Protein AF-A0A6A6N1P3-F1 (afdb_monomer_lite)

Foldseek 3Di:
DDDPPPPVPQAPEPADDPELAAAACSHQEYAADDPPPDFAAAHEYDQCRQVRNQNHAYYAHHQPRHHYDADPNRDHNQDNYAEDHHEQPRAQEDDQNRANQNYAYAHYAHCNHQEPDDDAAHANQNHAEDAHENNNNHPYYHDCVPRHVNHNYYHHYHDDDDDDDPDDDDDDDDDDDDDDD

InterPro domains:
  IPR032675 Leucine-rich repeat domain superfamily [G3DSA:3.80.10.10] (14-176)
  IPR044974 Disease resistance protein, plants [PTHR11017] (27-158)

Structure (mmCIF, N/CA/C/O backbone):
data_AF-A0A6A6N1P3-F1
#
_entry.id   AF-A0A6A6N1P3-F1
#
loop_
_atom_site.group_PDB
_atom_site.id
_atom_site.type_symbol
_atom_site.label_atom_id
_atom_site.label_alt_id
_atom_site.label_comp_id
_atom_site.label_asym_id
_atom_site.label_entity_id
_atom_site.label_seq_id
_atom_site.pdbx_PDB_ins_code
_atom_site.Cartn_x
_atom_site.Cartn_y
_atom_site.Cartn_z
_atom_site.occupancy
_atom_site.B_iso_or_equiv
_atom_site.auth_seq_id
_atom_site.auth_comp_id
_atom_site.auth_asym_id
_atom_site.auth_atom_id
_atom_site.pdbx_PDB_model_num
ATOM 1 N N . MET A 1 1 ? -22.542 -31.864 -9.473 1.00 33.41 1 MET A N 1
ATOM 2 C CA . MET A 1 1 ? -21.514 -30.951 -8.936 1.00 33.41 1 MET A CA 1
ATOM 3 C C . MET A 1 1 ? -21.744 -29.599 -9.586 1.00 33.41 1 MET A C 1
ATOM 5 O O . MET A 1 1 ? -21.746 -29.574 -10.812 1.00 33.41 1 MET A O 1
ATOM 9 N N . PRO A 1 2 ? -22.075 -28.533 -8.840 1.00 30.03 2 PRO A N 1
ATOM 10 C CA . PRO A 1 2 ? -22.282 -27.226 -9.448 1.00 30.03 2 PRO A CA 1
ATOM 11 C C . PRO A 1 2 ? -20.928 -26.693 -9.918 1.00 30.03 2 PRO A C 1
ATOM 13 O O . PRO A 1 2 ? -19.940 -26.774 -9.187 1.00 30.03 2 PRO A O 1
ATOM 16 N N . SER A 1 3 ? -20.887 -26.246 -11.172 1.00 29.56 3 SER A N 1
ATOM 17 C CA . SER A 1 3 ? -19.667 -25.780 -11.809 1.00 29.56 3 SER A CA 1
ATOM 18 C C . SER A 1 3 ? -19.215 -24.465 -11.179 1.00 29.56 3 SER A C 1
ATOM 20 O O . SER A 1 3 ? -20.012 -23.600 -10.810 1.00 29.56 3 SER A O 1
ATOM 22 N N . THR A 1 4 ? -17.904 -24.327 -11.043 1.00 36.81 4 THR A N 1
ATOM 23 C CA . THR A 1 4 ? -17.209 -23.130 -10.558 1.00 36.81 4 THR A CA 1
ATOM 24 C C . THR A 1 4 ? -17.356 -21.926 -11.499 1.00 36.81 4 THR A C 1
ATOM 26 O O . THR A 1 4 ? -16.814 -20.861 -11.220 1.00 36.81 4 THR A O 1
ATOM 29 N N . ASP A 1 5 ? -18.131 -22.060 -12.580 1.00 37.22 5 ASP A N 1
ATOM 30 C CA . ASP A 1 5 ? -18.332 -21.026 -13.599 1.00 37.22 5 ASP A CA 1
ATOM 31 C C . ASP A 1 5 ? -19.312 -19.923 -13.161 1.00 37.22 5 ASP A C 1
ATOM 33 O O . ASP A 1 5 ? -19.423 -18.899 -13.828 1.00 37.22 5 ASP A O 1
ATOM 37 N N . LEU A 1 6 ? -20.000 -20.082 -12.022 1.00 28.36 6 LEU A N 1
ATOM 38 C CA . LEU A 1 6 ? -21.025 -19.136 -11.552 1.00 28.36 6 LEU A CA 1
ATOM 39 C C . LEU A 1 6 ? -20.573 -18.146 -10.465 1.00 28.36 6 LEU A C 1
ATOM 41 O O . LEU A 1 6 ? -21.369 -17.303 -10.062 1.00 28.36 6 LEU A O 1
ATOM 45 N N . LEU A 1 7 ? -19.309 -18.174 -10.026 1.00 28.70 7 LEU A N 1
ATOM 46 C CA . LEU A 1 7 ? -18.758 -17.152 -9.111 1.00 28.70 7 LEU A CA 1
ATOM 47 C C . LEU A 1 7 ? -17.822 -16.141 -9.792 1.00 28.70 7 LEU A C 1
ATOM 49 O O . LEU A 1 7 ? -17.423 -15.161 -9.172 1.00 28.70 7 LEU A O 1
ATOM 53 N N . MET A 1 8 ? -17.524 -16.322 -11.080 1.00 33.97 8 MET A N 1
ATOM 54 C CA . MET A 1 8 ? -16.624 -15.439 -11.838 1.00 33.97 8 MET A CA 1
ATOM 55 C C . MET A 1 8 ? -17.352 -14.272 -12.532 1.00 33.97 8 MET A C 1
ATOM 57 O O . MET A 1 8 ? -16.731 -13.495 -13.250 1.00 33.97 8 MET A O 1
ATOM 61 N N . ALA A 1 9 ? -18.666 -14.128 -12.329 1.00 29.52 9 ALA A N 1
ATOM 62 C CA . ALA A 1 9 ? -19.508 -13.209 -13.098 1.00 29.52 9 ALA A CA 1
ATOM 63 C C . ALA A 1 9 ? -19.719 -11.809 -12.476 1.00 29.52 9 ALA A C 1
ATOM 65 O O . ALA A 1 9 ? -20.518 -11.042 -13.006 1.00 29.52 9 ALA A O 1
ATOM 66 N N . SER A 1 10 ? -19.024 -11.431 -11.395 1.00 32.72 10 SER A N 1
ATOM 67 C CA . SER A 1 10 ? -19.193 -10.093 -10.784 1.00 32.72 10 SER A CA 1
ATOM 68 C C . SER A 1 10 ? -17.907 -9.322 -10.480 1.00 32.72 10 SER A C 1
ATOM 70 O O . SER A 1 10 ? -17.980 -8.234 -9.924 1.00 32.72 10 SER A O 1
ATOM 72 N N . PHE A 1 11 ? -16.736 -9.824 -10.868 1.00 39.88 11 PHE A N 1
ATOM 73 C CA . PHE A 1 11 ? -15.479 -9.091 -10.722 1.00 39.88 11 PHE A CA 1
ATOM 74 C C . PHE A 1 11 ? -14.687 -9.249 -12.015 1.00 39.88 11 PHE A C 1
ATOM 76 O O . PHE A 1 11 ? -14.306 -10.362 -12.368 1.00 39.88 11 PHE A O 1
ATOM 83 N N . TYR A 1 12 ? -14.448 -8.157 -12.747 1.00 45.34 12 TYR A N 1
ATOM 84 C CA . TYR A 1 12 ? -13.494 -8.169 -13.858 1.00 45.34 12 TYR A CA 1
ATOM 85 C C . TYR A 1 12 ? -12.091 -8.419 -13.285 1.00 45.34 12 TYR A C 1
ATOM 87 O O . TYR A 1 12 ? -11.365 -7.493 -12.937 1.00 45.34 12 TYR A O 1
ATOM 95 N N . PHE A 1 13 ? -11.738 -9.693 -13.137 1.00 41.94 13 PHE A N 1
ATOM 96 C CA . PHE A 1 13 ? -10.415 -10.164 -12.764 1.00 41.94 13 PHE A CA 1
ATOM 97 C C . PHE A 1 13 ? -9.564 -10.161 -14.030 1.00 41.94 13 PHE A C 1
ATOM 99 O O . PHE A 1 13 ? -9.732 -11.025 -14.891 1.00 41.94 13 PHE A O 1
ATOM 106 N N . ILE A 1 14 ? -8.677 -9.180 -14.201 1.00 50.16 14 ILE A N 1
ATOM 107 C CA . ILE A 1 14 ? -7.728 -9.270 -15.309 1.00 50.16 14 ILE A CA 1
ATOM 108 C C . ILE A 1 14 ? -6.568 -10.173 -14.883 1.00 50.16 14 ILE A C 1
ATOM 110 O O . ILE A 1 14 ? -5.649 -9.740 -14.194 1.00 50.16 14 ILE A O 1
ATOM 114 N N . SER A 1 15 ? -6.621 -11.434 -15.311 1.00 41.91 15 SER A N 1
ATOM 115 C CA . SER A 1 15 ? -5.615 -12.466 -15.030 1.00 41.91 15 SER A CA 1
ATOM 116 C C . SER A 1 15 ? -4.385 -12.430 -15.947 1.00 41.91 15 SER A C 1
ATOM 118 O O . SER A 1 15 ? -3.428 -13.151 -15.687 1.00 41.91 15 SER A O 1
ATOM 120 N N . HIS A 1 16 ? -4.366 -11.601 -16.997 1.00 43.12 16 HIS A N 1
ATOM 121 C CA . HIS A 1 16 ? -3.277 -11.573 -17.983 1.00 43.12 16 HIS A CA 1
ATOM 122 C C . HIS A 1 16 ? -3.075 -10.158 -18.529 1.00 43.12 16 HIS A C 1
ATOM 124 O O . HIS A 1 16 ? -3.927 -9.662 -19.262 1.00 43.12 16 HIS A O 1
ATOM 130 N N . PHE A 1 17 ? -1.967 -9.487 -18.193 1.00 49.72 17 PHE A N 1
ATOM 131 C CA . PHE A 1 17 ? -1.781 -8.071 -18.545 1.00 49.72 17 PHE A CA 1
ATOM 132 C C . PHE A 1 17 ? -0.416 -7.741 -19.166 1.00 49.72 17 PHE A C 1
ATOM 134 O O . PHE A 1 17 ? 0.593 -7.723 -18.459 1.00 49.72 17 PHE A O 1
ATOM 141 N N . PRO A 1 18 ? -0.376 -7.302 -20.437 1.00 42.75 18 PRO A N 1
ATOM 142 C CA . PRO A 1 18 ? 0.606 -6.338 -20.894 1.00 42.75 18 PRO A CA 1
ATOM 143 C C . PRO A 1 18 ? 0.060 -4.926 -20.600 1.00 42.75 18 PRO A C 1
ATOM 145 O O . PRO A 1 18 ? -0.818 -4.433 -21.297 1.00 42.75 18 PRO A O 1
ATOM 148 N N . ALA A 1 19 ? 0.588 -4.284 -19.553 1.00 52.00 19 ALA A N 1
ATOM 149 C CA . ALA A 1 19 ? 0.296 -2.912 -19.108 1.00 52.00 19 ALA A CA 1
ATOM 150 C C . ALA A 1 19 ? -1.145 -2.631 -18.620 1.00 52.00 19 ALA A C 1
ATOM 152 O O . ALA A 1 19 ? -2.113 -2.673 -19.381 1.00 52.00 19 ALA A O 1
ATOM 153 N N . ILE A 1 20 ? -1.270 -2.191 -17.358 1.00 61.53 20 ILE A N 1
ATOM 154 C CA . ILE A 1 20 ? -2.484 -1.545 -16.826 1.00 61.53 20 ILE A CA 1
ATOM 155 C C . ILE A 1 20 ? -2.608 -0.180 -17.515 1.00 61.53 20 ILE A C 1
ATOM 157 O O . ILE A 1 20 ? -2.166 0.844 -16.999 1.00 61.53 20 ILE A O 1
ATOM 161 N N . SER A 1 21 ? -3.102 -0.189 -18.749 1.00 59.88 21 SER A N 1
ATOM 162 C CA . SER A 1 21 ? -3.123 0.958 -19.662 1.00 59.88 21 SER A CA 1
ATOM 163 C C . SER A 1 21 ? -4.482 1.658 -19.686 1.00 59.88 21 SER A C 1
ATOM 165 O O . SER A 1 21 ? -4.537 2.871 -19.883 1.00 59.88 21 SER A O 1
ATOM 167 N N . HIS A 1 22 ? -5.562 0.924 -19.402 1.00 66.12 22 HIS A N 1
ATOM 168 C CA . HIS A 1 22 ? -6.940 1.406 -19.473 1.00 66.12 22 HIS A CA 1
ATOM 169 C C . HIS A 1 22 ? -7.660 1.115 -18.151 1.00 66.12 22 HIS A C 1
ATOM 171 O O . HIS A 1 22 ? -8.059 -0.014 -17.889 1.00 66.12 22 HIS A O 1
ATOM 177 N N . GLY A 1 23 ? -7.786 2.133 -17.298 1.00 73.81 23 GLY A N 1
ATOM 178 C CA . GLY A 1 23 ? -8.576 2.053 -16.069 1.00 73.81 23 GLY A CA 1
ATOM 179 C C . GLY A 1 23 ? -9.993 2.571 -16.264 1.00 73.81 23 GLY A C 1
ATOM 180 O O . GLY A 1 23 ? -10.203 3.542 -16.993 1.00 73.81 23 GLY A O 1
ATOM 181 N N . THR A 1 24 ? -10.951 1.928 -15.599 1.00 84.12 24 THR A N 1
ATOM 182 C CA . THR A 1 24 ? -12.371 2.307 -15.590 1.00 84.12 24 THR A CA 1
ATOM 183 C C . THR A 1 24 ? -12.925 2.192 -14.178 1.00 84.12 24 THR A C 1
ATOM 185 O O . THR A 1 24 ? -12.420 1.391 -13.392 1.00 84.12 24 THR A O 1
ATOM 188 N N . GLU A 1 25 ? -14.017 2.893 -13.890 1.00 85.31 25 GLU A N 1
ATOM 189 C CA . GLU A 1 25 ? -14.691 2.834 -12.587 1.00 85.31 25 GLU A CA 1
ATOM 190 C C . GLU A 1 25 ? -15.247 1.444 -12.242 1.00 85.31 25 GLU A C 1
ATOM 192 O O . GLU A 1 25 ? -15.391 1.128 -11.072 1.00 85.31 25 GLU A O 1
ATOM 197 N N . ASN A 1 26 ? -15.489 0.582 -13.234 1.00 84.62 26 ASN A N 1
ATOM 198 C CA . ASN A 1 26 ? -15.992 -0.782 -13.022 1.00 84.62 26 ASN A CA 1
ATOM 199 C C . ASN A 1 26 ? -14.944 -1.757 -12.453 1.00 84.62 26 ASN A C 1
ATOM 201 O O . ASN A 1 26 ? -15.270 -2.905 -12.157 1.00 84.62 26 ASN A O 1
ATOM 205 N N . VAL A 1 27 ? -13.674 -1.351 -12.355 1.00 85.81 27 VAL A N 1
ATOM 206 C CA . VAL A 1 27 ? -12.614 -2.219 -11.829 1.00 85.81 27 VAL A CA 1
ATOM 207 C C . VAL A 1 27 ? -12.626 -2.160 -10.305 1.00 85.81 27 VAL A C 1
ATOM 209 O O . VAL A 1 27 ? -12.290 -1.133 -9.720 1.00 85.81 27 VAL A O 1
ATOM 212 N N . GLU A 1 28 ? -12.962 -3.284 -9.674 1.00 90.19 28 GLU A N 1
ATOM 213 C CA . GLU A 1 28 ? -12.981 -3.421 -8.211 1.00 90.19 28 GLU A CA 1
ATOM 214 C C . GLU A 1 28 ? -11.781 -4.187 -7.641 1.00 90.19 28 GLU A C 1
ATOM 216 O O . GLU A 1 28 ? -11.493 -4.083 -6.447 1.00 90.19 28 GLU A O 1
ATOM 221 N N . ALA A 1 29 ? -11.065 -4.952 -8.464 1.00 89.69 29 ALA A N 1
ATOM 222 C CA . ALA A 1 29 ? -9.923 -5.740 -8.023 1.00 89.69 29 ALA A CA 1
ATOM 223 C C . ALA A 1 29 ? -8.844 -5.828 -9.105 1.00 89.69 29 ALA A C 1
ATOM 225 O O . ALA A 1 29 ? -9.142 -5.971 -10.291 1.00 89.69 29 ALA A O 1
ATOM 226 N N . ILE A 1 30 ? -7.585 -5.779 -8.680 1.00 86.88 30 ILE A N 1
ATOM 227 C CA . ILE A 1 30 ? -6.411 -6.033 -9.514 1.00 86.88 30 ILE A CA 1
ATOM 228 C C . ILE A 1 30 ? -5.571 -7.081 -8.800 1.00 86.88 30 ILE A C 1
ATOM 230 O O . ILE A 1 30 ? -5.174 -6.873 -7.658 1.00 86.88 30 ILE A O 1
ATOM 234 N N . SER A 1 31 ? -5.268 -8.180 -9.483 1.00 86.69 31 SER A N 1
ATOM 235 C CA . SER A 1 31 ? -4.253 -9.132 -9.040 1.00 86.69 31 SER A CA 1
ATOM 236 C C . SER A 1 31 ? -3.241 -9.302 -10.162 1.00 86.69 31 SER A C 1
ATOM 238 O O . SER A 1 31 ? -3.581 -9.676 -11.283 1.00 86.69 31 SER A O 1
ATOM 240 N N . PHE A 1 32 ? -1.992 -8.966 -9.870 1.00 82.88 32 PHE A N 1
ATOM 241 C CA . PHE A 1 32 ? -0.854 -9.230 -10.726 1.00 82.88 32 PHE A CA 1
ATOM 242 C C . PHE A 1 32 ? 0.048 -10.224 -10.012 1.00 82.88 32 PHE A C 1
ATOM 244 O O . PHE A 1 32 ? 0.755 -9.877 -9.066 1.00 82.88 32 PHE A O 1
ATOM 251 N N . ARG A 1 33 ? 0.057 -11.460 -10.500 1.00 79.75 33 ARG A N 1
ATOM 252 C CA . ARG A 1 33 ? 0.999 -12.482 -10.063 1.00 79.75 33 ARG A CA 1
ATOM 253 C C . ARG A 1 33 ? 1.902 -12.834 -11.226 1.00 79.75 33 ARG A C 1
ATOM 255 O O . ARG A 1 33 ? 1.428 -13.183 -12.304 1.00 79.75 33 ARG A O 1
ATOM 262 N N . TRP A 1 34 ? 3.204 -12.738 -10.996 1.00 75.81 34 TRP A N 1
ATOM 263 C CA . TRP A 1 34 ? 4.181 -13.174 -11.977 1.00 75.81 34 TRP A CA 1
ATOM 264 C C . TRP A 1 34 ? 3.999 -14.659 -12.316 1.00 75.81 34 TRP A C 1
ATOM 266 O O . TRP A 1 34 ? 4.001 -15.502 -11.422 1.00 75.81 34 TRP A O 1
ATOM 276 N N . ASP A 1 35 ? 3.867 -14.980 -13.603 1.00 72.81 35 ASP A N 1
ATOM 277 C CA . ASP A 1 35 ? 3.587 -16.337 -14.092 1.00 72.81 35 ASP A CA 1
ATOM 278 C C . ASP A 1 35 ? 4.834 -17.071 -14.627 1.00 72.81 35 ASP A C 1
ATOM 280 O O . ASP A 1 35 ? 4.729 -18.162 -15.185 1.00 72.81 35 ASP A O 1
ATOM 284 N N . GLY A 1 36 ? 6.022 -16.478 -14.467 1.00 69.50 36 GLY A N 1
ATOM 285 C CA . GLY A 1 36 ? 7.290 -17.036 -14.945 1.00 69.50 36 GLY A CA 1
ATOM 286 C C . GLY A 1 36 ? 7.685 -16.611 -16.363 1.00 69.50 36 GLY A C 1
ATOM 287 O O . GLY A 1 36 ? 8.833 -16.837 -16.749 1.00 69.50 36 GLY A O 1
ATOM 288 N N . ARG A 1 37 ? 6.795 -15.978 -17.138 1.00 65.94 37 ARG A N 1
ATOM 289 C CA . ARG A 1 37 ? 7.094 -15.515 -18.504 1.00 65.94 37 ARG A CA 1
ATOM 290 C C . ARG A 1 37 ? 7.584 -14.077 -18.488 1.00 65.94 37 ARG A C 1
ATOM 292 O O . ARG A 1 37 ? 7.010 -13.280 -17.779 1.00 65.94 37 ARG A O 1
ATOM 299 N N . ASP A 1 38 ? 8.571 -13.740 -19.326 1.00 66.06 38 ASP A N 1
ATOM 300 C CA . ASP A 1 38 ? 9.118 -12.381 -19.523 1.00 66.06 38 ASP A CA 1
ATOM 301 C C . ASP A 1 38 ? 10.096 -11.842 -18.456 1.00 66.06 38 ASP A C 1
ATOM 303 O O . ASP A 1 38 ? 10.134 -10.638 -18.199 1.00 66.06 38 ASP A O 1
ATOM 307 N N . ILE A 1 39 ? 10.927 -12.703 -17.854 1.00 70.44 39 ILE A N 1
ATOM 308 C CA . ILE A 1 39 ? 11.877 -12.321 -16.787 1.00 70.44 39 ILE A CA 1
ATOM 309 C C . ILE A 1 39 ? 12.655 -11.053 -17.164 1.00 70.44 39 ILE A C 1
ATOM 311 O O . ILE A 1 39 ? 13.285 -10.977 -18.220 1.00 70.44 39 ILE A O 1
ATOM 315 N N . GLY A 1 40 ? 12.599 -10.046 -16.291 1.00 69.94 40 GLY A N 1
ATOM 316 C CA . GLY A 1 40 ? 13.280 -8.769 -16.491 1.00 69.94 40 GLY A CA 1
ATOM 317 C C . GLY A 1 40 ? 12.547 -7.756 -17.379 1.00 69.94 40 GLY A C 1
ATOM 318 O O . GLY A 1 40 ? 12.989 -6.605 -17.442 1.00 69.94 40 GLY A O 1
ATOM 319 N N . LYS A 1 41 ? 11.419 -8.096 -18.023 1.00 79.25 41 LYS A N 1
ATOM 320 C CA . LYS A 1 41 ? 10.580 -7.084 -18.686 1.00 79.25 41 LYS A CA 1
ATOM 321 C C . LYS A 1 41 ? 9.791 -6.302 -17.636 1.00 79.25 41 LYS A C 1
ATOM 323 O O . LYS A 1 41 ? 9.064 -6.911 -16.860 1.00 79.25 41 LYS A O 1
ATOM 328 N N . PRO A 1 42 ? 9.878 -4.963 -17.610 1.00 79.88 42 PRO A N 1
ATOM 329 C CA . PRO A 1 42 ? 9.213 -4.183 -16.580 1.00 79.88 42 PRO A CA 1
ATOM 330 C C . PRO A 1 42 ? 7.690 -4.135 -16.759 1.00 79.88 42 PRO A C 1
ATOM 332 O O . PRO A 1 42 ? 7.198 -3.841 -17.853 1.00 79.88 42 PRO A O 1
ATOM 335 N N . LEU A 1 43 ? 6.950 -4.293 -15.658 1.00 80.75 43 LEU A N 1
ATOM 336 C CA . LEU A 1 43 ? 5.526 -3.972 -15.595 1.00 80.75 43 LEU A CA 1
ATOM 337 C C . LEU A 1 43 ? 5.370 -2.451 -15.522 1.00 80.75 43 LEU A C 1
ATOM 339 O O . LEU A 1 43 ? 5.651 -1.830 -14.499 1.00 80.75 43 LEU A O 1
ATOM 343 N N . LYS A 1 44 ? 4.920 -1.835 -16.613 1.00 83.50 44 LYS A N 1
ATOM 344 C CA . LYS A 1 44 ? 4.657 -0.393 -16.664 1.00 83.50 44 LYS A CA 1
ATOM 345 C C . LYS A 1 44 ? 3.226 -0.105 -16.228 1.00 83.50 44 LYS A C 1
ATOM 347 O O . LYS A 1 44 ? 2.283 -0.593 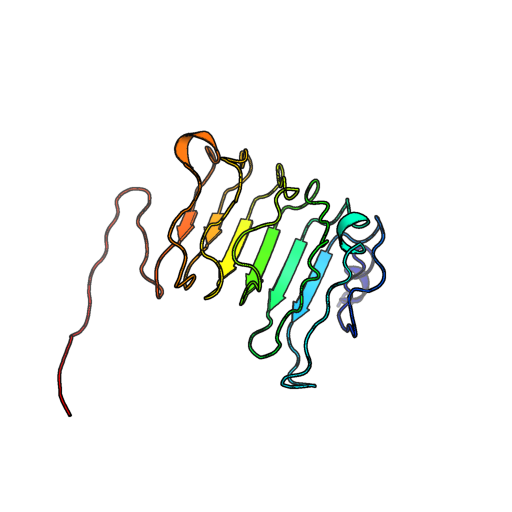-16.854 1.00 83.50 44 LYS A O 1
ATOM 352 N N . LEU A 1 45 ? 3.072 0.713 -15.190 1.00 84.25 45 LEU A N 1
ATOM 353 C CA . LEU A 1 45 ? 1.769 1.249 -14.805 1.00 84.25 45 LEU A CA 1
ATOM 354 C C . LEU A 1 45 ? 1.446 2.492 -15.638 1.00 84.25 45 LEU A C 1
ATOM 356 O O . LEU A 1 45 ? 2.328 3.301 -15.933 1.00 84.25 45 LEU A O 1
ATOM 360 N N . SER A 1 46 ? 0.177 2.669 -15.997 1.00 82.94 46 SER A N 1
ATOM 361 C CA . SER A 1 46 ? -0.298 3.938 -16.549 1.00 82.94 46 SER A CA 1
ATOM 362 C C . SER A 1 46 ? -0.363 5.007 -15.463 1.00 82.94 46 SER A C 1
ATOM 364 O O . SER A 1 46 ? -0.761 4.732 -14.332 1.00 82.94 46 SER A O 1
ATOM 366 N N . ALA A 1 47 ? -0.023 6.244 -15.830 1.00 78.12 47 ALA A N 1
ATOM 367 C CA . ALA A 1 47 ? -0.083 7.387 -14.925 1.00 78.12 47 ALA A CA 1
ATOM 368 C C . ALA A 1 47 ? -1.510 7.713 -14.472 1.00 78.12 47 ALA A C 1
ATOM 370 O O . ALA A 1 47 ? -1.700 8.177 -13.355 1.00 78.12 47 ALA A O 1
ATOM 371 N N . THR A 1 48 ? -2.504 7.445 -15.325 1.00 81.75 48 THR A N 1
ATOM 372 C CA . THR A 1 48 ? -3.891 7.892 -15.129 1.00 81.75 48 THR A CA 1
ATOM 373 C C . THR A 1 48 ? -4.896 6.750 -15.006 1.00 81.75 48 THR A C 1
ATOM 375 O O . THR A 1 48 ? -6.057 6.998 -14.688 1.00 81.75 48 THR A O 1
ATOM 378 N N . ALA A 1 49 ? -4.502 5.493 -15.245 1.00 85.12 49 ALA A N 1
ATOM 379 C CA . ALA A 1 49 ? -5.440 4.371 -15.154 1.00 85.12 49 ALA A CA 1
ATOM 380 C C . ALA A 1 49 ? -5.989 4.203 -13.729 1.00 85.12 49 ALA A C 1
ATOM 382 O O . ALA A 1 49 ? -7.201 4.129 -13.554 1.00 85.12 49 ALA A O 1
ATOM 383 N N . PHE A 1 50 ? -5.117 4.227 -12.717 1.00 84.62 50 PHE A N 1
ATOM 384 C CA . PHE A 1 50 ? -5.506 4.085 -11.308 1.00 84.62 50 PHE A CA 1
ATOM 385 C C . PHE A 1 50 ? -6.321 5.275 -10.780 1.00 84.62 50 PHE A C 1
ATOM 387 O O . PHE A 1 50 ? -7.090 5.118 -9.836 1.00 84.62 50 PHE A O 1
ATOM 394 N N . ALA A 1 51 ? -6.225 6.445 -11.415 1.00 86.19 51 ALA A N 1
ATOM 395 C CA . ALA A 1 51 ? -7.082 7.588 -11.105 1.00 86.19 51 ALA A CA 1
ATOM 396 C C . ALA A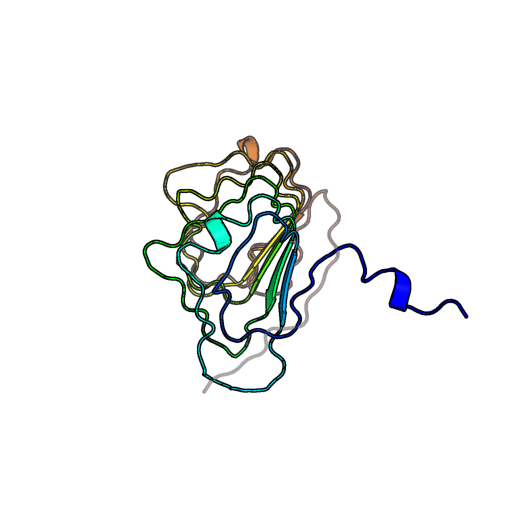 1 51 ? -8.550 7.345 -11.496 1.00 86.19 51 ALA A C 1
ATOM 398 O O . ALA A 1 51 ? -9.451 7.866 -10.850 1.00 86.19 51 ALA A O 1
ATOM 399 N N . LYS A 1 52 ? -8.802 6.535 -12.536 1.00 87.25 52 LYS A N 1
ATOM 400 C CA . LYS A 1 52 ? -10.157 6.212 -13.020 1.00 87.25 52 LYS A CA 1
ATOM 401 C C . LYS A 1 52 ? -10.811 5.043 -12.280 1.00 87.25 52 LYS A C 1
ATOM 403 O O . LYS A 1 52 ? -12.017 4.854 -12.388 1.00 87.25 52 LYS A O 1
ATOM 408 N N . MET A 1 53 ? -10.034 4.240 -11.556 1.00 88.62 53 MET A N 1
ATOM 409 C CA . MET A 1 53 ? -10.496 3.024 -10.878 1.00 88.62 53 MET A CA 1
ATOM 410 C C . MET A 1 53 ? -10.990 3.336 -9.457 1.00 88.62 53 MET A C 1
ATOM 412 O O . MET A 1 53 ? -10.491 2.792 -8.479 1.00 88.62 53 MET A O 1
ATOM 416 N N . CYS A 1 54 ? -11.947 4.253 -9.313 1.00 89.00 54 CYS A N 1
ATOM 417 C CA . CYS A 1 54 ? -12.353 4.733 -7.987 1.00 89.00 54 CYS A CA 1
ATOM 418 C C . CYS A 1 54 ? -13.145 3.729 -7.138 1.00 89.00 54 CYS A C 1
ATOM 420 O O . CYS A 1 54 ? -13.218 3.909 -5.923 1.00 89.00 54 CYS A O 1
ATOM 422 N N . ASN A 1 55 ? -13.671 2.657 -7.742 1.00 90.69 55 ASN A N 1
ATOM 423 C CA . ASN A 1 55 ? -14.297 1.545 -7.020 1.00 90.69 55 ASN A CA 1
ATOM 424 C C . ASN A 1 55 ? -13.312 0.404 -6.718 1.00 90.69 55 ASN A C 1
ATOM 426 O O . ASN A 1 55 ? -13.730 -0.662 -6.274 1.00 90.69 55 ASN A O 1
ATOM 430 N N . LEU A 1 56 ? -12.008 0.606 -6.937 1.00 90.25 56 LEU A N 1
ATOM 431 C CA . LEU A 1 56 ? -10.981 -0.395 -6.669 1.00 90.25 56 LEU A CA 1
ATOM 432 C C . LEU A 1 56 ? -10.870 -0.664 -5.168 1.00 90.25 56 LEU A C 1
ATOM 434 O O . LEU A 1 56 ? -10.555 0.226 -4.382 1.00 90.25 56 LEU A O 1
ATOM 438 N N . ARG A 1 57 ? -11.124 -1.913 -4.781 1.00 94.06 57 ARG A N 1
ATOM 439 C CA . ARG A 1 57 ? -11.160 -2.393 -3.395 1.00 94.06 57 ARG A CA 1
ATOM 440 C C . ARG A 1 57 ? -9.968 -3.272 -3.046 1.00 94.06 57 ARG A C 1
ATOM 442 O O . ARG A 1 57 ? -9.546 -3.258 -1.892 1.00 94.06 57 ARG A O 1
ATOM 449 N N . PHE A 1 58 ? -9.429 -4.004 -4.017 1.00 92.75 58 PHE A N 1
ATOM 450 C CA . PHE A 1 58 ? -8.359 -4.974 -3.792 1.00 92.75 58 PHE A CA 1
ATOM 451 C C . PHE A 1 58 ? -7.235 -4.791 -4.802 1.00 92.75 58 PHE A C 1
ATOM 453 O O . PHE A 1 58 ? -7.477 -4.746 -6.009 1.00 92.75 58 PHE A O 1
ATOM 460 N N . ILE A 1 59 ? -6.007 -4.712 -4.304 1.00 91.00 59 ILE A N 1
ATOM 461 C CA . ILE A 1 59 ? -4.803 -4.748 -5.126 1.00 91.00 59 ILE A CA 1
ATOM 462 C C . ILE A 1 59 ? -3.871 -5.798 -4.550 1.00 91.00 59 ILE A C 1
ATOM 464 O O . ILE A 1 59 ? -3.504 -5.720 -3.383 1.00 91.00 59 ILE A O 1
ATOM 468 N N . GLU A 1 60 ? -3.464 -6.735 -5.390 1.00 90.12 60 GLU A N 1
ATOM 469 C CA . GLU A 1 60 ? -2.406 -7.698 -5.120 1.00 90.12 60 GLU A CA 1
ATOM 470 C C . GLU A 1 60 ? -1.367 -7.578 -6.237 1.00 90.12 60 GLU A C 1
ATOM 472 O O . GLU A 1 60 ? -1.692 -7.723 -7.416 1.00 90.12 60 GLU A O 1
ATOM 477 N N . VAL A 1 61 ? -0.117 -7.284 -5.892 1.00 87.50 61 VAL A N 1
ATOM 478 C CA . VAL A 1 61 ? 0.995 -7.226 -6.845 1.00 87.50 61 VAL A CA 1
ATOM 479 C C . VAL A 1 61 ? 2.161 -8.038 -6.299 1.00 87.50 61 VAL A C 1
ATOM 481 O O . VAL A 1 61 ? 2.922 -7.566 -5.458 1.00 87.50 61 VAL A O 1
ATOM 484 N N . CYS A 1 62 ? 2.335 -9.244 -6.831 1.00 83.44 62 CYS A N 1
ATOM 485 C CA . CYS A 1 62 ? 3.440 -10.148 -6.523 1.00 83.44 62 CYS A CA 1
ATOM 486 C C . CYS A 1 62 ? 4.453 -10.133 -7.677 1.00 83.44 62 CYS A C 1
ATOM 488 O O . CYS A 1 62 ? 4.378 -10.936 -8.614 1.00 83.44 62 CYS A O 1
ATOM 490 N N . ALA A 1 63 ? 5.401 -9.191 -7.624 1.00 72.81 63 ALA A N 1
ATOM 491 C CA . ALA A 1 63 ? 6.340 -8.893 -8.711 1.00 72.81 63 ALA A CA 1
ATOM 492 C C . ALA A 1 63 ? 7.794 -9.329 -8.419 1.00 72.81 63 ALA A C 1
ATOM 494 O O . ALA A 1 63 ? 8.741 -8.607 -8.725 1.00 72.81 63 ALA A O 1
ATOM 495 N N . LEU A 1 64 ? 7.977 -10.530 -7.856 1.00 72.12 64 LEU A N 1
ATOM 496 C CA . LEU A 1 64 ? 9.262 -11.082 -7.379 1.00 72.12 64 LEU A CA 1
ATOM 497 C C . LEU A 1 64 ? 10.451 -10.938 -8.352 1.00 72.12 64 LEU A C 1
ATOM 499 O O . LEU A 1 64 ? 11.585 -10.765 -7.907 1.00 72.12 64 LEU A O 1
ATOM 503 N N . TRP A 1 65 ? 10.209 -10.988 -9.666 1.00 73.31 65 TRP A N 1
ATOM 504 C CA . TRP A 1 65 ? 11.260 -10.951 -10.698 1.00 73.31 65 TRP A CA 1
ATOM 505 C C . TRP A 1 65 ? 11.040 -9.898 -11.787 1.00 73.31 65 TRP A C 1
ATOM 507 O O . TRP A 1 65 ? 11.730 -9.905 -12.810 1.00 73.31 65 TRP A O 1
ATOM 517 N N . THR A 1 66 ? 10.109 -8.972 -11.552 1.00 76.81 66 THR A N 1
ATOM 518 C CA . THR A 1 66 ? 9.673 -8.011 -12.565 1.00 76.81 66 THR A CA 1
ATOM 519 C C . THR A 1 66 ? 9.663 -6.602 -12.010 1.00 76.81 66 THR A C 1
ATOM 521 O O . THR A 1 66 ? 8.850 -6.291 -11.141 1.00 76.81 66 THR A O 1
ATOM 524 N N . PRO A 1 67 ? 10.537 -5.711 -12.514 1.00 80.75 67 PRO A N 1
ATOM 525 C CA . PRO A 1 67 ? 10.530 -4.324 -12.086 1.00 80.75 67 PRO A CA 1
ATOM 526 C C . PRO A 1 67 ? 9.179 -3.678 -12.391 1.00 80.75 67 PRO A C 1
ATOM 528 O O . PRO A 1 67 ? 8.749 -3.643 -13.544 1.00 80.75 67 PRO A O 1
ATOM 531 N N . VAL A 1 68 ? 8.525 -3.121 -11.377 1.00 84.50 68 VAL A N 1
ATOM 532 C CA . VAL A 1 68 ? 7.344 -2.281 -11.583 1.00 84.50 68 VAL A CA 1
ATOM 533 C C . VAL A 1 68 ? 7.810 -0.849 -11.830 1.00 84.50 68 VAL A C 1
ATOM 535 O O . VAL A 1 68 ? 8.491 -0.249 -10.997 1.00 84.50 68 VAL A O 1
ATOM 538 N N . LEU A 1 69 ? 7.465 -0.300 -12.992 1.00 85.56 69 LEU A N 1
ATOM 539 C CA . LEU A 1 69 ? 7.751 1.084 -13.352 1.00 85.56 69 LEU A CA 1
ATOM 540 C C . LEU A 1 69 ? 6.512 1.933 -13.107 1.00 85.56 69 LEU A C 1
ATOM 542 O O . LEU A 1 69 ? 5.497 1.796 -13.795 1.00 85.56 69 LEU A O 1
ATOM 546 N N . VAL A 1 70 ? 6.636 2.832 -12.136 1.00 84.25 70 VAL A N 1
ATOM 547 C CA . VAL A 1 70 ? 5.600 3.795 -11.773 1.00 84.25 70 VAL A CA 1
ATOM 548 C C . VAL A 1 70 ? 5.978 5.159 -12.356 1.00 84.25 70 VAL A C 1
ATOM 550 O O . VAL A 1 70 ? 7.091 5.635 -12.115 1.00 84.25 70 VAL A O 1
ATOM 553 N N . PRO A 1 71 ? 5.108 5.783 -13.166 1.00 84.12 71 PRO A N 1
ATOM 554 C CA . PRO A 1 71 ? 5.379 7.096 -13.741 1.00 84.12 71 PRO A CA 1
ATOM 555 C C . PRO A 1 71 ? 5.410 8.185 -12.658 1.00 84.12 71 PRO A C 1
ATOM 557 O O . PRO A 1 71 ? 4.780 8.060 -11.614 1.00 84.12 71 PRO A O 1
ATOM 560 N N . LYS A 1 72 ? 6.130 9.286 -12.906 1.00 80.75 72 LYS A N 1
ATOM 561 C CA . LYS A 1 72 ? 6.297 10.372 -11.916 1.00 80.75 72 LYS A CA 1
ATOM 562 C C . LYS A 1 72 ? 4.975 11.026 -11.501 1.00 80.75 72 LYS A C 1
ATOM 564 O O . LYS A 1 72 ? 4.827 11.431 -10.358 1.00 80.75 72 LYS A O 1
ATOM 569 N N . ASN A 1 73 ? 4.036 11.135 -12.432 1.00 82.19 73 ASN A N 1
ATOM 570 C CA . ASN A 1 73 ? 2.702 11.696 -12.239 1.00 82.19 73 ASN A CA 1
ATOM 571 C C . ASN A 1 73 ? 1.658 10.600 -11.976 1.00 82.19 73 ASN A C 1
ATOM 573 O O . ASN A 1 73 ? 0.543 10.679 -12.479 1.00 82.19 73 ASN A O 1
ATOM 577 N N . PHE A 1 74 ? 2.045 9.535 -11.272 1.00 83.06 74 PHE A N 1
ATOM 578 C CA . PHE A 1 74 ? 1.133 8.450 -10.944 1.00 83.06 74 PHE A CA 1
ATOM 579 C C . PHE A 1 74 ? 0.036 8.938 -10.000 1.00 83.06 74 PHE A C 1
ATOM 581 O O . PHE A 1 74 ? 0.301 9.350 -8.870 1.00 83.06 74 PHE A O 1
ATOM 588 N N . GLU A 1 75 ? -1.199 8.880 -10.483 1.00 81.69 75 GLU A N 1
ATOM 589 C CA . GLU A 1 75 ? -2.385 9.242 -9.727 1.00 81.69 75 GLU A CA 1
ATOM 590 C C . GLU A 1 75 ? -3.165 8.003 -9.306 1.00 81.69 75 GLU A C 1
ATOM 592 O O . GLU A 1 75 ? -3.288 7.035 -10.060 1.00 81.69 75 GLU A O 1
ATOM 597 N N . PHE A 1 76 ? -3.715 8.043 -8.093 1.00 82.56 76 PHE A N 1
ATOM 598 C CA . PHE A 1 76 ? -4.313 6.874 -7.473 1.00 82.56 76 PHE A CA 1
ATOM 599 C C . PHE A 1 76 ? -5.603 7.237 -6.730 1.00 82.56 76 PHE A C 1
ATOM 601 O O . PHE A 1 76 ? -5.579 8.025 -5.783 1.00 82.56 76 PHE A O 1
ATOM 608 N N . CYS A 1 77 ? -6.731 6.638 -7.126 1.00 85.44 77 CYS A N 1
ATOM 609 C CA . CYS A 1 77 ? -8.008 6.799 -6.432 1.00 85.44 77 CYS A CA 1
ATOM 610 C C . CYS A 1 77 ? -8.154 5.732 -5.332 1.00 85.44 77 CYS A C 1
ATOM 612 O O . CYS A 1 77 ? -8.603 4.621 -5.587 1.00 85.44 77 CYS A O 1
ATOM 614 N N . ALA A 1 78 ? -7.762 6.056 -4.094 1.00 84.00 78 ALA A N 1
ATOM 615 C CA . ALA A 1 78 ? -7.757 5.101 -2.972 1.00 84.00 78 ALA A CA 1
ATOM 616 C C . ALA A 1 78 ? -9.070 5.034 -2.169 1.00 84.00 78 ALA A C 1
ATOM 618 O O . ALA A 1 78 ? -9.107 4.407 -1.113 1.00 84.00 78 ALA A O 1
ATOM 619 N N . GLN A 1 79 ? -10.137 5.707 -2.610 1.00 87.62 79 GLN A N 1
ATOM 620 C CA . GLN A 1 79 ? -11.313 5.945 -1.764 1.00 87.62 79 GLN A CA 1
ATOM 621 C C . GLN A 1 79 ? -12.059 4.658 -1.398 1.00 87.62 79 GLN A C 1
ATOM 623 O O . GLN A 1 79 ? -12.475 4.513 -0.252 1.00 87.62 79 GLN A O 1
ATOM 628 N N . ALA A 1 80 ? -12.207 3.719 -2.333 1.00 92.81 80 ALA A N 1
ATOM 629 C CA . ALA A 1 80 ? -12.848 2.429 -2.078 1.00 92.81 80 ALA A CA 1
ATOM 630 C C . ALA A 1 80 ? -11.869 1.337 -1.613 1.00 92.81 80 ALA A C 1
ATOM 632 O O . ALA A 1 80 ? -12.314 0.240 -1.267 1.00 92.81 80 ALA A O 1
ATOM 633 N N . LEU A 1 81 ? -10.561 1.620 -1.598 1.00 94.06 81 LEU A N 1
ATOM 634 C CA . LEU A 1 81 ? -9.532 0.609 -1.385 1.00 94.06 81 LEU A CA 1
ATOM 635 C C . LEU A 1 81 ? -9.615 0.037 0.028 1.00 94.06 81 LEU A C 1
ATOM 637 O O . LEU A 1 81 ? -9.635 0.787 1.001 1.00 94.06 81 LEU A O 1
ATOM 641 N N . ARG A 1 82 ? -9.645 -1.296 0.120 1.00 96.00 82 ARG A N 1
ATOM 642 C CA . ARG A 1 82 ? -9.740 -2.053 1.375 1.00 96.00 82 ARG A CA 1
ATOM 643 C C . ARG A 1 82 ? -8.518 -2.912 1.648 1.00 96.00 82 ARG A C 1
ATOM 645 O O . ARG A 1 82 ? -8.144 -3.053 2.804 1.00 96.00 82 ARG A O 1
ATOM 652 N N . CYS A 1 83 ? -7.894 -3.461 0.614 1.00 96.19 83 CYS A N 1
ATOM 653 C CA . CYS A 1 83 ? -6.690 -4.271 0.754 1.00 96.19 83 CYS A CA 1
ATOM 654 C C . CYS A 1 83 ? -5.645 -3.820 -0.264 1.00 96.19 83 CYS A C 1
ATOM 656 O O . CYS A 1 83 ? -5.939 -3.712 -1.462 1.00 96.19 83 CYS A O 1
ATOM 658 N N . LEU A 1 84 ? -4.436 -3.558 0.227 1.00 94.75 84 LEU A N 1
ATOM 659 C CA . LEU A 1 84 ? -3.264 -3.280 -0.589 1.00 94.75 84 LEU A CA 1
ATOM 660 C C . LEU A 1 84 ? -2.163 -4.275 -0.241 1.00 94.75 84 LEU A C 1
ATOM 662 O O . LEU A 1 84 ? -1.491 -4.112 0.771 1.00 94.75 84 LEU A O 1
ATOM 666 N N . CYS A 1 85 ? -1.959 -5.262 -1.103 1.00 93.56 85 CYS A N 1
ATOM 667 C CA . CYS A 1 85 ? -0.821 -6.164 -1.071 1.00 93.56 85 CYS A CA 1
ATOM 668 C C . CYS A 1 85 ? 0.120 -5.822 -2.228 1.00 93.56 85 CYS A C 1
ATOM 670 O O . CYS A 1 85 ? -0.247 -5.940 -3.400 1.00 93.56 85 CYS A O 1
ATOM 672 N N . TRP A 1 86 ? 1.323 -5.348 -1.911 1.00 91.94 86 TRP A N 1
ATOM 673 C CA . TRP A 1 86 ? 2.289 -4.931 -2.921 1.00 91.94 86 TRP A CA 1
ATOM 674 C C . TRP A 1 86 ? 3.710 -5.337 -2.546 1.00 91.94 86 TRP A C 1
ATOM 676 O O . TRP A 1 86 ? 4.423 -4.628 -1.828 1.00 91.94 86 TRP A O 1
ATOM 686 N N . ASP A 1 87 ? 4.145 -6.460 -3.106 1.00 87.19 87 ASP A N 1
ATOM 687 C CA . ASP A 1 87 ? 5.509 -6.937 -2.951 1.00 87.19 87 ASP A CA 1
ATOM 688 C C . ASP A 1 87 ? 6.475 -6.139 -3.821 1.00 87.19 87 ASP A C 1
ATOM 690 O O . ASP A 1 87 ? 6.194 -5.810 -4.978 1.00 87.19 87 ASP A O 1
ATOM 694 N N . TYR A 1 88 ? 7.655 -5.870 -3.269 1.00 87.50 88 TYR A N 1
ATOM 695 C CA . TYR A 1 88 ? 8.709 -5.090 -3.917 1.00 87.50 88 TYR A CA 1
ATOM 696 C C . TYR A 1 88 ? 8.226 -3.712 -4.382 1.00 87.50 88 TYR A C 1
ATOM 698 O O . TYR A 1 88 ? 8.580 -3.255 -5.474 1.00 87.50 88 TYR A O 1
ATOM 706 N N . TYR A 1 89 ? 7.432 -3.039 -3.542 1.00 90.50 89 TYR A N 1
ATOM 707 C CA . TYR A 1 89 ? 6.846 -1.738 -3.857 1.00 90.50 89 TYR A CA 1
ATOM 708 C C . TYR A 1 89 ? 7.903 -0.749 -4.404 1.00 90.50 89 TYR A C 1
ATOM 710 O O . TYR A 1 89 ? 8.949 -0.549 -3.781 1.00 90.50 89 TYR A O 1
ATOM 718 N N . PRO A 1 90 ? 7.695 -0.144 -5.586 1.00 88.94 90 PRO A N 1
ATOM 719 C CA . PRO A 1 90 ? 8.792 0.455 -6.350 1.00 88.94 90 PRO A CA 1
ATOM 720 C C . PRO A 1 90 ? 9.156 1.891 -5.949 1.00 88.94 90 PRO A C 1
ATOM 722 O O . PRO A 1 90 ? 10.155 2.405 -6.462 1.00 88.94 90 PRO A O 1
ATOM 725 N N . LEU A 1 91 ? 8.365 2.537 -5.086 1.00 90.38 91 LEU A N 1
ATOM 726 C CA . LEU A 1 91 ? 8.557 3.927 -4.664 1.00 90.38 91 LEU A CA 1
ATOM 727 C C . LEU A 1 91 ? 9.117 4.024 -3.239 1.00 90.38 91 LEU A C 1
ATOM 729 O O . LEU A 1 91 ? 8.997 3.101 -2.438 1.00 90.38 91 LEU A O 1
ATOM 733 N N . GLU A 1 92 ? 9.702 5.180 -2.927 1.00 91.19 92 GLU A N 1
ATOM 734 C CA . GLU A 1 92 ? 10.261 5.482 -1.601 1.00 91.19 92 GLU A CA 1
ATOM 735 C C . GLU A 1 92 ? 9.201 5.809 -0.546 1.00 91.19 92 GLU A C 1
ATOM 737 O O . GLU A 1 92 ? 9.473 5.729 0.649 1.00 91.19 92 GLU A O 1
ATOM 742 N N . SER A 1 93 ? 7.999 6.173 -0.992 1.00 89.81 93 SER A N 1
ATOM 743 C CA . SER A 1 93 ? 6.820 6.424 -0.163 1.00 89.81 93 SER A CA 1
ATOM 744 C C . SER A 1 93 ? 5.542 6.241 -0.974 1.00 89.81 93 SER A C 1
ATOM 746 O O . SER A 1 93 ? 5.579 6.160 -2.211 1.00 89.81 93 SER A O 1
ATOM 748 N N . LEU A 1 94 ? 4.401 6.154 -0.294 1.00 89.25 94 LEU A N 1
ATOM 749 C CA . LEU A 1 94 ? 3.107 6.196 -0.967 1.00 89.25 94 LEU A CA 1
ATOM 750 C C . LEU A 1 94 ? 2.831 7.595 -1.556 1.00 89.25 94 LEU A C 1
ATOM 752 O O . LEU A 1 94 ? 3.298 8.599 -1.008 1.00 89.25 94 LEU A O 1
ATOM 756 N N . PRO A 1 95 ? 2.077 7.686 -2.670 1.00 85.25 95 PRO A N 1
ATOM 757 C CA . PRO A 1 95 ? 1.770 8.961 -3.313 1.00 85.25 95 PRO A CA 1
ATOM 758 C C . PRO A 1 95 ? 1.084 9.953 -2.360 1.00 85.25 95 PRO A C 1
ATOM 760 O O . PRO A 1 95 ? 0.251 9.569 -1.545 1.00 85.25 95 PRO A O 1
ATOM 763 N N . LEU A 1 96 ? 1.365 11.253 -2.500 1.00 82.25 96 LEU A N 1
ATOM 764 C CA . LEU A 1 96 ? 0.784 12.303 -1.640 1.00 82.25 96 LEU A CA 1
ATOM 765 C C . LEU A 1 96 ? -0.757 12.364 -1.698 1.00 82.25 96 LEU A C 1
ATOM 767 O O . LEU A 1 96 ? -1.413 12.775 -0.736 1.00 82.25 96 LEU A O 1
ATOM 771 N N . ASN A 1 97 ? -1.331 11.970 -2.835 1.00 79.06 97 ASN A N 1
ATOM 772 C CA . ASN A 1 97 ? -2.769 11.878 -3.091 1.00 79.06 97 ASN A CA 1
ATOM 773 C C . ASN A 1 97 ? -3.373 10.519 -2.704 1.00 79.06 97 ASN A C 1
ATOM 775 O O . ASN A 1 97 ? -4.551 10.282 -2.970 1.00 79.06 97 ASN A O 1
ATOM 779 N N . PHE A 1 98 ? -2.620 9.641 -2.049 1.00 84.94 98 PHE A N 1
ATOM 780 C CA . PHE A 1 98 ? -3.146 8.382 -1.549 1.00 84.94 98 PHE A CA 1
ATOM 781 C C . PHE A 1 98 ? -3.772 8.595 -0.161 1.00 84.94 98 PHE A C 1
ATOM 783 O O . PHE A 1 98 ? -3.083 8.817 0.834 1.00 84.94 98 PHE A O 1
ATOM 790 N N . TRP A 1 99 ? -5.107 8.562 -0.113 1.00 83.06 99 TRP A N 1
ATOM 791 C CA . TRP A 1 99 ? -5.918 8.804 1.090 1.00 83.06 99 TRP A CA 1
ATOM 792 C C . TRP A 1 99 ? -6.884 7.637 1.323 1.00 83.06 99 TRP A C 1
ATOM 794 O O . TRP A 1 99 ? -8.043 7.693 0.901 1.00 83.06 99 TRP A O 1
ATOM 804 N N . PRO A 1 100 ? -6.423 6.555 1.962 1.00 86.25 100 PRO A N 1
ATOM 805 C CA . PRO A 1 100 ? -7.094 5.269 1.895 1.00 86.25 100 PRO A CA 1
ATOM 806 C C . PRO A 1 100 ? -8.007 5.075 3.116 1.00 86.25 100 PRO A C 1
ATOM 808 O O . PRO A 1 100 ? -7.793 4.195 3.942 1.00 86.25 100 PRO A O 1
ATOM 811 N N . LYS A 1 101 ? -9.034 5.922 3.258 1.00 88.38 101 LYS A N 1
ATOM 812 C CA . LYS A 1 101 ? -9.903 5.942 4.457 1.00 88.38 101 LYS A CA 1
ATOM 813 C C . LYS A 1 101 ? -10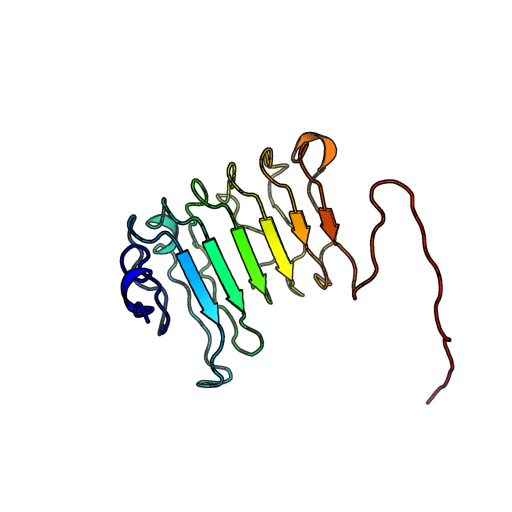.568 4.595 4.771 1.00 88.38 101 LYS A C 1
ATOM 815 O O . LYS A 1 101 ? -10.886 4.321 5.922 1.00 88.38 101 LYS A O 1
ATOM 820 N N . ASN A 1 102 ? -10.792 3.770 3.750 1.00 93.31 102 ASN A N 1
ATOM 821 C CA . ASN A 1 102 ? -11.449 2.469 3.862 1.00 93.31 102 ASN A CA 1
ATOM 822 C C . ASN A 1 102 ? -10.465 1.289 3.902 1.00 93.31 102 ASN A C 1
ATOM 824 O O . ASN A 1 102 ? -10.903 0.141 3.813 1.00 93.31 102 ASN A O 1
ATOM 828 N N . LEU A 1 103 ? -9.159 1.558 4.023 1.00 95.50 103 LEU A N 1
ATOM 829 C CA . LEU A 1 103 ? -8.137 0.520 4.057 1.00 95.50 103 LEU A CA 1
ATOM 830 C C . LEU A 1 103 ? -8.260 -0.294 5.333 1.00 95.50 103 LEU A C 1
ATOM 832 O O . LEU A 1 103 ? -8.285 0.265 6.423 1.00 95.50 103 LEU A O 1
ATOM 836 N N . VAL A 1 104 ? -8.314 -1.607 5.164 1.00 97.00 104 VAL A N 1
ATOM 837 C CA . VAL A 1 104 ? -8.408 -2.602 6.232 1.00 97.00 104 VAL A CA 1
ATOM 838 C C . VAL A 1 104 ? -7.081 -3.334 6.389 1.00 97.00 104 VAL A C 1
ATOM 840 O O . VAL A 1 104 ? -6.638 -3.565 7.512 1.00 97.00 104 VAL A O 1
ATOM 843 N N . GLU A 1 105 ? -6.421 -3.639 5.272 1.00 97.56 105 GLU A N 1
ATOM 844 C CA . GLU A 1 105 ? -5.170 -4.397 5.239 1.00 97.56 105 GLU A CA 1
ATOM 845 C C . GLU A 1 105 ? -4.138 -3.709 4.346 1.00 97.56 105 GLU A C 1
ATOM 847 O O . GLU A 1 105 ? -4.418 -3.343 3.197 1.00 97.56 105 GLU A O 1
ATOM 852 N N . LEU A 1 106 ? -2.927 -3.564 4.876 1.00 95.44 106 LEU A N 1
ATOM 853 C CA . LEU A 1 106 ? -1.759 -3.081 4.156 1.00 95.44 106 LEU A CA 1
ATOM 854 C C . LEU A 1 106 ? -0.630 -4.099 4.298 1.00 95.44 106 LEU A C 1
ATOM 856 O O . LEU A 1 106 ? -0.076 -4.240 5.381 1.00 95.44 106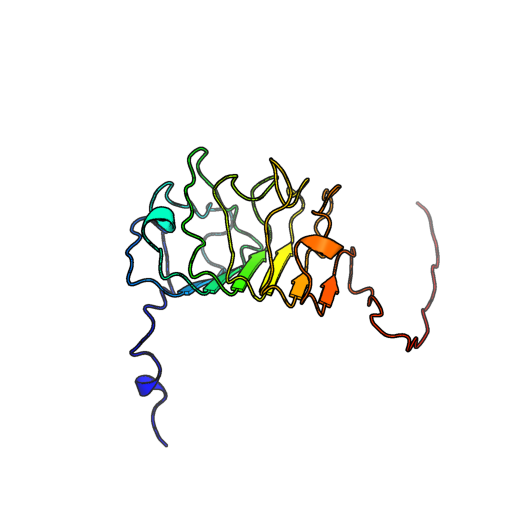 LEU A O 1
ATOM 860 N N . HIS A 1 107 ? -0.252 -4.738 3.198 1.00 94.88 107 HIS A N 1
ATOM 861 C CA . HIS A 1 107 ? 0.942 -5.568 3.086 1.00 94.88 107 HIS A CA 1
ATOM 862 C C . HIS A 1 107 ? 1.879 -4.933 2.064 1.00 94.88 107 HIS A C 1
ATOM 864 O O . HIS A 1 107 ? 1.542 -4.801 0.885 1.00 94.88 107 HIS A O 1
ATOM 870 N N . MET A 1 108 ? 3.052 -4.495 2.504 1.00 92.00 108 MET A N 1
ATOM 871 C CA . MET A 1 108 ? 3.982 -3.777 1.645 1.00 92.00 108 MET A CA 1
ATOM 872 C C . MET A 1 108 ? 5.423 -4.095 2.014 1.00 92.00 108 MET A C 1
ATOM 874 O O . MET A 1 108 ? 5.982 -3.554 2.966 1.00 92.00 108 MET A O 1
ATOM 878 N N . THR A 1 109 ? 6.048 -4.940 1.201 1.00 88.06 109 THR A N 1
ATOM 879 C CA . THR A 1 109 ? 7.458 -5.298 1.354 1.00 88.06 109 THR A CA 1
ATOM 880 C C . THR A 1 109 ? 8.288 -4.511 0.340 1.00 88.06 109 THR A C 1
ATOM 882 O O . THR A 1 109 ? 8.000 -4.527 -0.858 1.00 88.06 109 THR A O 1
ATOM 885 N N . SER A 1 110 ? 9.319 -3.768 0.763 1.00 88.06 110 SER A N 1
ATOM 886 C CA . SER A 1 110 ? 10.198 -3.091 -0.205 1.00 88.06 110 SER A CA 1
ATOM 887 C C . SER A 1 110 ? 11.541 -2.617 0.338 1.00 88.06 110 SER A C 1
ATOM 889 O O . SER A 1 110 ? 11.636 -1.904 1.331 1.00 88.06 110 SER A O 1
ATOM 891 N N . ARG A 1 111 ? 12.609 -2.878 -0.425 1.00 85.44 111 ARG A N 1
ATOM 892 C CA . ARG A 1 111 ? 13.926 -2.267 -0.180 1.00 85.44 111 ARG A CA 1
ATOM 893 C C . ARG A 1 111 ? 14.002 -0.789 -0.569 1.00 85.44 111 ARG A C 1
ATOM 895 O O . ARG A 1 111 ? 14.984 -0.150 -0.231 1.00 85.44 111 ARG A O 1
ATOM 902 N N . LYS A 1 112 ? 13.037 -0.255 -1.319 1.00 89.62 112 LYS A N 1
ATOM 903 C CA . LYS A 1 112 ? 13.024 1.158 -1.725 1.00 89.62 112 LYS A CA 1
ATOM 904 C C . LYS A 1 112 ? 12.226 2.035 -0.778 1.00 89.62 112 LYS A C 1
ATOM 906 O O . LYS A 1 112 ? 12.501 3.221 -0.738 1.00 89.62 112 LYS A O 1
ATOM 911 N N . LEU A 1 113 ? 11.268 1.472 -0.044 1.00 90.31 113 LEU A N 1
ATOM 912 C CA . LEU A 1 113 ? 10.421 2.227 0.872 1.00 90.31 113 LEU A CA 1
ATOM 913 C C . LEU A 1 113 ? 11.268 2.804 2.019 1.00 90.31 113 LEU A C 1
ATOM 915 O O . LEU A 1 113 ? 11.908 2.046 2.745 1.00 90.31 113 LEU A O 1
ATOM 919 N N . ILE A 1 114 ? 11.277 4.132 2.152 1.00 90.50 114 ILE A N 1
ATOM 920 C CA . ILE A 1 114 ? 12.013 4.895 3.178 1.00 90.50 114 ILE A CA 1
ATOM 921 C C . ILE A 1 114 ? 11.037 5.465 4.212 1.00 90.50 114 ILE A C 1
ATOM 923 O O . ILE A 1 114 ? 11.270 5.397 5.421 1.00 90.50 114 ILE A O 1
ATOM 927 N N . HIS A 1 115 ? 9.910 5.989 3.739 1.00 88.75 115 HIS A N 1
ATOM 928 C CA . HIS A 1 115 ? 8.827 6.510 4.565 1.00 88.75 115 HIS A CA 1
ATOM 929 C C . HIS A 1 115 ? 7.516 5.907 4.084 1.00 88.75 115 HIS A C 1
ATOM 931 O O . HIS A 1 115 ? 7.299 5.838 2.879 1.00 88.75 115 HIS A O 1
ATOM 937 N N . LEU A 1 116 ? 6.608 5.524 4.985 1.00 87.81 116 LEU A N 1
ATOM 938 C CA . LEU A 1 116 ? 5.294 5.061 4.526 1.00 87.81 116 LEU A CA 1
ATOM 939 C C . LEU A 1 116 ? 4.521 6.193 3.819 1.00 87.81 116 LEU A C 1
ATOM 941 O O . LEU A 1 116 ? 4.026 6.004 2.709 1.00 87.81 116 LEU A O 1
ATOM 945 N N . TRP A 1 117 ? 4.503 7.390 4.418 1.00 85.38 117 TRP A N 1
ATOM 946 C CA . TRP A 1 117 ? 3.851 8.590 3.881 1.00 85.38 117 TRP A CA 1
ATOM 947 C C . TRP A 1 117 ? 4.791 9.790 3.878 1.00 85.38 117 TRP A C 1
ATOM 949 O O . TRP A 1 117 ? 5.509 10.028 4.849 1.00 85.38 117 TRP A O 1
ATOM 959 N N . ASN A 1 118 ? 4.694 10.603 2.827 1.00 73.19 118 ASN A N 1
ATOM 960 C CA . ASN A 1 118 ? 5.255 11.949 2.795 1.00 73.19 118 ASN A CA 1
ATOM 961 C C . ASN A 1 118 ? 4.139 12.980 3.046 1.00 73.19 118 ASN A C 1
ATOM 963 O O . ASN A 1 118 ? 3.023 12.832 2.552 1.00 73.19 118 ASN A O 1
ATOM 967 N N . GLY A 1 119 ? 4.426 14.042 3.805 1.00 69.88 119 GLY A N 1
ATOM 968 C CA . GLY A 1 119 ? 3.475 15.145 4.013 1.00 69.88 119 GLY A CA 1
ATOM 969 C C . GLY A 1 119 ? 2.472 14.968 5.162 1.00 69.88 119 GLY A C 1
ATOM 970 O O . GLY A 1 119 ? 1.402 15.572 5.119 1.00 69.88 119 GLY A O 1
ATOM 971 N N . GLY A 1 120 ? 2.822 14.180 6.183 1.00 71.19 120 GLY A N 1
ATOM 972 C CA . GLY A 1 120 ? 2.077 14.079 7.441 1.00 71.19 120 GLY A CA 1
ATOM 973 C C . GLY A 1 120 ? 1.228 12.818 7.582 1.00 71.19 120 GLY A C 1
ATOM 974 O O . GLY A 1 120 ? 1.142 11.983 6.682 1.00 71.19 120 GLY A O 1
ATOM 975 N N . ASP A 1 121 ? 0.619 12.708 8.753 1.00 75.50 121 ASP A N 1
ATOM 976 C CA . ASP A 1 121 ? -0.161 11.564 9.199 1.00 75.50 121 ASP A CA 1
ATOM 977 C C . ASP A 1 121 ? -1.527 11.505 8.485 1.00 75.50 121 ASP A C 1
ATOM 979 O O . ASP A 1 121 ? -2.206 12.521 8.312 1.00 75.50 121 ASP A O 1
ATOM 983 N N . LYS A 1 122 ? -1.918 10.315 8.010 1.00 81.38 122 LYS A N 1
ATOM 984 C CA . LYS A 1 122 ? -3.192 10.078 7.306 1.00 81.38 122 LYS A CA 1
ATOM 985 C C . LYS A 1 122 ? -4.135 9.283 8.207 1.00 81.38 122 LYS A C 1
ATOM 987 O O . LYS A 1 122 ? -3.671 8.318 8.806 1.00 81.38 122 LYS A O 1
ATOM 992 N N . PRO A 1 123 ? -5.436 9.617 8.278 1.00 84.62 123 PRO A N 1
ATOM 993 C CA . PRO A 1 123 ? -6.386 8.815 9.038 1.00 84.62 123 PRO A CA 1
ATOM 994 C C . PRO A 1 123 ? -6.548 7.435 8.386 1.00 84.62 123 PRO A C 1
ATOM 996 O O . PRO A 1 123 ? -6.853 7.324 7.196 1.00 84.62 123 PRO A O 1
ATOM 999 N N . LEU A 1 124 ? -6.338 6.402 9.192 1.00 90.12 124 LEU A N 1
ATOM 1000 C CA . LEU A 1 124 ? -6.367 4.974 8.879 1.00 90.12 124 LEU A CA 1
ATOM 1001 C C . LEU A 1 124 ? -7.347 4.273 9.836 1.00 90.12 124 LEU A C 1
ATOM 1003 O O . LEU A 1 124 ? -7.066 3.211 10.379 1.00 90.12 124 LEU A O 1
ATOM 1007 N N . GLU A 1 125 ? -8.509 4.891 10.057 1.00 91.81 125 GLU A N 1
ATOM 1008 C CA . GLU A 1 125 ? -9.499 4.459 11.052 1.00 91.81 125 GLU A CA 1
ATOM 1009 C C . GLU A 1 125 ? -9.956 3.012 10.856 1.00 91.81 125 GLU A C 1
ATOM 1011 O O . GLU A 1 125 ? -10.227 2.329 11.832 1.00 91.81 125 GLU A O 1
ATOM 1016 N N . ASN A 1 126 ? -10.024 2.520 9.620 1.00 95.25 126 ASN A N 1
ATOM 1017 C CA . ASN A 1 126 ? -10.479 1.158 9.329 1.00 95.25 126 ASN A CA 1
ATOM 1018 C C . ASN A 1 126 ? -9.350 0.119 9.292 1.00 95.25 126 ASN A C 1
ATOM 1020 O O . ASN A 1 126 ? -9.631 -1.067 9.098 1.00 95.25 126 ASN A O 1
ATOM 1024 N N . LEU A 1 127 ? -8.094 0.548 9.453 1.00 96.25 127 LEU A N 1
ATOM 1025 C CA . LEU A 1 127 ? -6.939 -0.319 9.286 1.00 96.25 127 LEU A CA 1
ATOM 1026 C C . LEU A 1 127 ? -6.838 -1.284 10.463 1.00 96.25 127 LEU A C 1
ATOM 1028 O O . LEU A 1 127 ? -6.701 -0.852 11.602 1.00 96.25 127 LEU A O 1
ATOM 1032 N N . LYS A 1 128 ? -6.868 -2.583 10.164 1.00 96.50 128 LYS A N 1
ATOM 1033 C CA . LYS A 1 128 ? -6.737 -3.678 11.133 1.00 96.50 128 LYS A CA 1
ATOM 1034 C C . LYS A 1 128 ? -5.364 -4.330 11.085 1.00 96.50 128 LYS A C 1
ATOM 1036 O O . LYS A 1 128 ? -4.874 -4.780 12.114 1.00 96.50 128 LYS A O 1
ATOM 1041 N N . LEU A 1 129 ? -4.731 -4.369 9.914 1.00 96.38 129 LEU A N 1
ATOM 1042 C CA . LEU A 1 129 ? -3.433 -5.012 9.737 1.00 96.38 129 LEU A CA 1
ATOM 1043 C C . LEU A 1 129 ? -2.492 -4.140 8.910 1.00 96.38 129 LEU A C 1
ATOM 1045 O O . LEU A 1 129 ? -2.834 -3.694 7.812 1.00 96.38 129 LEU A O 1
ATOM 1049 N N . MET A 1 130 ? -1.283 -3.951 9.434 1.00 94.69 130 MET A N 1
ATOM 1050 C CA . MET A 1 130 ? -0.163 -3.340 8.731 1.00 94.69 130 MET A CA 1
ATOM 1051 C C . MET A 1 130 ? 1.050 -4.271 8.771 1.00 94.69 130 MET A C 1
ATOM 1053 O O . MET A 1 130 ? 1.642 -4.493 9.822 1.00 94.69 130 MET A O 1
ATOM 1057 N N . ASP A 1 131 ? 1.449 -4.776 7.614 1.00 93.94 131 ASP A N 1
ATOM 1058 C CA . ASP A 1 131 ? 2.652 -5.569 7.421 1.00 93.94 131 ASP A CA 1
ATOM 1059 C C . ASP A 1 131 ? 3.617 -4.833 6.493 1.00 93.94 131 ASP A C 1
ATOM 1061 O O . ASP A 1 131 ? 3.407 -4.728 5.285 1.00 93.94 131 ASP A O 1
ATOM 1065 N N . LEU A 1 132 ? 4.684 -4.302 7.082 1.00 92.81 132 LEU A N 1
ATOM 1066 C CA . LEU A 1 132 ? 5.804 -3.670 6.390 1.00 92.81 132 LEU A CA 1
ATOM 1067 C C . LEU A 1 132 ? 7.082 -4.503 6.532 1.00 92.81 132 LEU A C 1
ATOM 1069 O O . LEU A 1 132 ? 8.191 -3.977 6.376 1.00 92.81 132 LEU A O 1
ATOM 1073 N N . SER A 1 133 ? 6.949 -5.793 6.846 1.00 89.06 133 SER A N 1
ATOM 1074 C CA . SER A 1 133 ? 8.083 -6.697 7.015 1.00 89.06 133 SER A CA 1
ATOM 1075 C C . SER A 1 133 ? 8.976 -6.688 5.778 1.00 89.06 133 SER A C 1
ATOM 1077 O O . SER A 1 133 ? 8.541 -6.456 4.650 1.00 89.06 133 SER A O 1
ATOM 1079 N N . TYR A 1 134 ? 10.269 -6.932 5.982 1.00 86.50 134 TYR A N 1
ATOM 1080 C CA . TYR A 1 134 ? 11.279 -6.894 4.914 1.00 86.50 134 TYR A CA 1
ATOM 1081 C C . TYR A 1 134 ? 11.447 -5.531 4.206 1.00 86.50 134 TYR A C 1
ATOM 1083 O O . TYR A 1 134 ? 12.201 -5.450 3.225 1.00 86.50 134 TYR A O 1
ATOM 1091 N N . SER A 1 135 ? 10.834 -4.451 4.709 1.00 88.12 135 SER A N 1
ATOM 1092 C CA . SER A 1 135 ? 11.040 -3.095 4.191 1.00 88.12 135 SER A CA 1
ATOM 1093 C C . SER A 1 135 ? 12.322 -2.466 4.721 1.00 88.12 135 SER A C 1
ATOM 1095 O O . SER A 1 135 ? 12.350 -1.698 5.676 1.00 88.12 135 SER A O 1
ATOM 1097 N N . ARG A 1 136 ? 13.425 -2.848 4.080 1.00 83.38 136 ARG A N 1
ATOM 1098 C CA . ARG A 1 136 ? 14.783 -2.712 4.610 1.00 83.38 136 ARG A CA 1
ATOM 1099 C C . ARG A 1 136 ? 15.254 -1.304 4.947 1.00 83.38 136 ARG A C 1
ATOM 1101 O O . ARG A 1 136 ? 16.054 -1.142 5.866 1.00 83.38 136 ARG A O 1
ATOM 1108 N N . ASN A 1 137 ? 14.779 -0.339 4.175 1.00 89.50 137 ASN A N 1
ATOM 1109 C CA . ASN A 1 137 ? 15.193 1.054 4.252 1.00 89.50 137 ASN A CA 1
ATOM 1110 C C . ASN A 1 137 ? 14.138 1.926 4.943 1.00 89.50 137 ASN A C 1
ATOM 1112 O O . ASN A 1 137 ? 14.303 3.143 4.981 1.00 89.50 137 ASN A O 1
ATOM 1116 N N . LEU A 1 138 ? 13.067 1.323 5.475 1.00 89.88 138 LEU A N 1
ATOM 1117 C CA . LEU A 1 138 ? 11.988 2.041 6.133 1.00 89.88 138 LEU A CA 1
ATOM 1118 C C . LEU A 1 138 ? 12.506 2.636 7.444 1.00 89.88 138 LEU A C 1
ATOM 1120 O O . LEU A 1 138 ? 12.785 1.915 8.398 1.00 89.88 138 LEU A O 1
ATOM 1124 N N . ILE A 1 139 ? 12.618 3.960 7.489 1.00 87.50 139 ILE A N 1
ATOM 1125 C CA . ILE A 1 139 ? 13.084 4.703 8.668 1.00 87.50 139 ILE A CA 1
ATOM 1126 C C . ILE A 1 139 ? 11.941 5.378 9.428 1.00 87.50 139 ILE A C 1
ATOM 1128 O O . ILE A 1 139 ? 12.143 5.839 10.549 1.00 87.50 139 ILE A O 1
ATOM 1132 N N . ARG A 1 140 ? 10.745 5.484 8.828 1.00 82.75 140 ARG A N 1
ATOM 1133 C CA . ARG A 1 140 ? 9.592 6.147 9.454 1.00 82.75 140 ARG A CA 1
ATOM 1134 C C . ARG A 1 140 ? 8.248 5.584 8.994 1.00 82.75 140 ARG A C 1
ATOM 1136 O O . ARG A 1 140 ? 7.983 5.487 7.795 1.00 82.75 140 ARG A O 1
ATOM 1143 N N . ILE A 1 141 ? 7.369 5.359 9.967 1.00 87.69 141 ILE A N 1
ATOM 1144 C CA . ILE A 1 141 ? 5.923 5.149 9.807 1.00 87.69 141 ILE A CA 1
ATOM 1145 C C . ILE A 1 141 ? 5.158 6.297 10.503 1.00 87.69 141 ILE A C 1
ATOM 1147 O O . ILE A 1 141 ? 5.772 7.017 11.299 1.00 87.69 141 ILE A O 1
ATOM 1151 N N . PRO A 1 142 ? 3.874 6.541 10.176 1.00 82.31 142 PRO A N 1
ATOM 1152 C CA . PRO A 1 142 ? 3.055 7.533 10.883 1.00 82.31 142 PRO A CA 1
ATOM 1153 C C . PRO A 1 142 ? 2.854 7.159 12.356 1.00 82.31 142 PRO A C 1
ATOM 1155 O O . PRO A 1 142 ? 3.007 5.994 12.728 1.00 82.31 142 PRO A O 1
ATOM 1158 N N . ASP A 1 143 ? 2.472 8.133 13.185 1.00 83.94 143 ASP A N 1
ATOM 1159 C CA . ASP A 1 143 ? 2.025 7.843 14.551 1.00 83.94 143 ASP A CA 1
ATOM 1160 C C . ASP A 1 143 ? 0.677 7.110 14.509 1.00 83.94 143 ASP A C 1
ATOM 1162 O O . ASP A 1 143 ? -0.380 7.693 14.246 1.00 83.94 143 ASP A O 1
ATOM 1166 N N . LEU A 1 144 ? 0.724 5.801 14.749 1.00 88.06 144 LEU A N 1
ATOM 1167 C CA . LEU A 1 144 ? -0.429 4.909 14.659 1.00 88.06 144 LEU A CA 1
ATOM 1168 C C . LEU A 1 144 ? -1.431 5.107 15.800 1.00 88.06 144 LEU A C 1
ATOM 1170 O O . LEU A 1 144 ? -2.597 4.763 15.626 1.00 88.06 144 LEU A O 1
ATOM 1174 N N . SER A 1 145 ? -1.019 5.698 16.928 1.00 84.31 145 SER A N 1
ATOM 1175 C CA . SER A 1 145 ? -1.880 5.842 18.110 1.00 84.31 145 SER A CA 1
ATOM 1176 C C . SER A 1 145 ? -3.112 6.710 17.843 1.00 84.31 145 SER A C 1
ATOM 1178 O O . SER A 1 145 ? -4.202 6.414 18.328 1.00 84.31 145 SER A O 1
ATOM 1180 N N . SER A 1 146 ? -2.947 7.759 17.034 1.00 84.38 146 SER A N 1
ATOM 1181 C CA . SER A 1 146 ? -4.025 8.664 16.635 1.00 84.38 146 SER A CA 1
ATOM 1182 C C . SER A 1 146 ? -4.572 8.353 15.243 1.00 84.38 146 SER A C 1
ATOM 1184 O O . SER A 1 146 ? -5.755 8.572 14.984 1.00 84.38 146 SER A O 1
ATOM 1186 N N . THR A 1 147 ? -3.734 7.837 14.339 1.00 87.88 147 THR A N 1
ATOM 1187 C CA . THR A 1 147 ? -4.134 7.607 12.945 1.00 87.88 147 THR A CA 1
ATOM 1188 C C . THR A 1 147 ? -4.827 6.278 12.708 1.00 87.88 147 THR A C 1
ATOM 1190 O O . THR A 1 147 ? -5.717 6.230 11.863 1.00 87.88 147 THR A O 1
ATOM 1193 N N . ALA A 1 148 ? -4.450 5.215 13.419 1.00 92.94 148 ALA A N 1
ATOM 1194 C CA . ALA A 1 148 ? -4.938 3.854 13.203 1.00 92.94 148 ALA A CA 1
ATOM 1195 C C . ALA A 1 148 ? -5.471 3.242 14.516 1.00 92.94 148 ALA A C 1
ATOM 1197 O O . ALA A 1 148 ? -4.939 2.239 14.994 1.00 92.94 148 ALA A O 1
ATOM 1198 N N . PRO A 1 149 ? -6.532 3.820 15.117 1.00 92.12 149 PRO A N 1
ATOM 1199 C CA . PRO A 1 149 ? -7.038 3.399 16.428 1.00 92.12 149 PRO A CA 1
ATOM 1200 C C . PRO A 1 149 ? -7.576 1.960 16.467 1.00 92.12 149 PRO A C 1
ATOM 1202 O O . PRO A 1 149 ? -7.688 1.385 17.544 1.00 92.12 149 PRO A O 1
ATOM 1205 N N . ASN A 1 150 ? -7.914 1.381 15.310 1.00 95.12 150 ASN A N 1
ATOM 1206 C CA . ASN A 1 150 ? -8.442 0.020 15.189 1.00 95.12 150 ASN A CA 1
ATOM 1207 C C . ASN A 1 150 ? -7.390 -0.995 14.707 1.00 95.12 150 ASN A C 1
ATOM 1209 O O . ASN A 1 150 ? -7.756 -2.089 14.277 1.00 95.12 150 ASN A O 1
ATOM 1213 N N . LEU A 1 151 ? -6.099 -0.641 14.752 1.00 95.75 151 LEU A N 1
ATOM 1214 C CA . LEU A 1 151 ? -5.026 -1.535 14.329 1.00 95.75 151 LEU A CA 1
ATOM 1215 C C . LEU A 1 151 ? -4.892 -2.712 15.300 1.00 95.75 151 LEU A C 1
ATOM 1217 O O . LEU A 1 151 ? -4.608 -2.533 16.482 1.00 95.75 151 LEU A O 1
ATOM 1221 N N . GLU A 1 152 ? -5.064 -3.921 14.778 1.00 95.69 152 GLU A N 1
ATOM 1222 C CA . GLU A 1 152 ? -4.990 -5.175 15.530 1.00 95.69 152 GLU A CA 1
ATOM 1223 C C . GLU A 1 152 ? -3.616 -5.841 15.374 1.00 95.69 152 GLU A C 1
ATOM 1225 O O . GLU A 1 152 ? -3.125 -6.456 16.318 1.00 95.69 152 GLU A O 1
ATOM 1230 N N . PHE A 1 153 ? -2.976 -5.702 14.204 1.00 94.56 153 PHE A N 1
ATOM 1231 C CA . PHE A 1 153 ? -1.705 -6.356 13.878 1.00 94.56 153 PHE A CA 1
ATOM 1232 C C . PHE A 1 153 ? -0.718 -5.404 13.197 1.00 94.56 153 PHE A C 1
ATOM 1234 O O . PHE A 1 153 ? -1.049 -4.749 12.206 1.00 94.56 153 PHE A O 1
ATOM 1241 N N . LEU A 1 154 ? 0.521 -5.379 13.697 1.00 93.25 154 LEU A N 1
ATOM 1242 C CA . LEU A 1 154 ? 1.628 -4.606 13.137 1.00 93.25 154 LEU A CA 1
ATOM 1243 C C . LEU A 1 154 ? 2.878 -5.481 12.986 1.00 93.25 154 LEU A C 1
ATOM 1245 O O . LEU A 1 154 ? 3.395 -6.008 13.971 1.00 93.25 154 LEU A O 1
ATOM 1249 N N . TYR A 1 155 ? 3.402 -5.576 11.766 1.00 91.25 155 TYR A N 1
ATOM 1250 C CA . TYR A 1 155 ? 4.639 -6.289 11.456 1.00 91.25 155 TYR A CA 1
ATOM 1251 C C . TYR A 1 155 ? 5.644 -5.342 10.794 1.00 91.25 155 TYR A C 1
ATOM 1253 O O . TYR A 1 155 ? 5.361 -4.748 9.757 1.00 91.25 155 TYR A O 1
ATOM 1261 N N . LEU A 1 156 ? 6.825 -5.182 11.400 1.00 86.94 156 LEU A N 1
ATOM 1262 C CA . LEU A 1 156 ? 7.893 -4.285 10.920 1.00 86.94 156 LEU A CA 1
ATOM 1263 C C . LEU A 1 156 ? 9.241 -4.998 10.709 1.00 86.94 156 LEU A C 1
ATOM 1265 O O . LEU A 1 156 ? 10.200 -4.389 10.239 1.00 86.94 156 LEU A O 1
ATOM 1269 N N . ASN A 1 157 ? 9.348 -6.274 11.081 1.00 76.31 157 ASN A N 1
ATOM 1270 C CA . ASN A 1 157 ? 10.640 -6.934 11.236 1.00 76.31 157 ASN A CA 1
ATOM 1271 C C . ASN A 1 157 ? 11.243 -7.438 9.917 1.00 76.31 157 ASN A C 1
ATOM 1273 O O . ASN A 1 157 ? 10.566 -7.805 8.953 1.00 76.31 157 ASN A O 1
ATOM 1277 N N . TYR A 1 158 ? 12.575 -7.497 9.897 1.00 63.22 158 TYR A N 1
ATOM 1278 C CA . TYR A 1 158 ? 13.312 -8.345 8.972 1.00 63.22 158 TYR A CA 1
ATOM 1279 C C . TYR A 1 158 ? 13.174 -9.782 9.454 1.00 63.22 158 TYR A C 1
ATOM 1281 O O . TYR A 1 158 ? 13.712 -10.121 10.502 1.00 63.22 158 TYR A O 1
ATOM 1289 N N . SER A 1 159 ? 12.518 -10.623 8.659 1.00 45.44 159 SER A N 1
ATOM 1290 C CA . SER A 1 159 ? 12.177 -12.010 8.996 1.00 45.44 159 SER A CA 1
ATOM 1291 C C . SER A 1 159 ? 11.074 -12.151 10.046 1.00 45.44 159 SER A C 1
ATOM 1293 O O . SER A 1 159 ? 10.821 -11.238 10.822 1.00 45.44 159 SER A O 1
ATOM 1295 N N . ALA A 1 160 ? 10.391 -13.297 9.996 1.00 43.53 160 ALA A N 1
ATOM 1296 C CA . ALA A 1 160 ? 9.237 -13.711 10.792 1.00 43.53 160 ALA A CA 1
ATOM 1297 C C . ALA A 1 160 ? 9.486 -13.704 12.316 1.00 43.53 160 ALA A C 1
ATOM 1299 O O . ALA A 1 160 ? 9.483 -14.742 12.971 1.00 43.53 160 ALA A O 1
ATOM 1300 N N . TRP A 1 161 ? 9.718 -12.527 12.884 1.00 37.19 161 TRP A N 1
ATOM 1301 C CA . TRP A 1 161 ? 9.872 -12.304 14.311 1.00 37.19 161 TRP A CA 1
ATOM 1302 C C . TRP A 1 161 ? 8.559 -11.706 14.789 1.00 37.19 161 TRP A C 1
ATOM 1304 O O . TRP A 1 161 ? 8.217 -10.561 14.487 1.00 37.19 161 TRP A O 1
ATOM 1314 N N . LYS A 1 162 ? 7.803 -12.578 15.451 1.00 38.19 162 LYS A N 1
ATOM 1315 C CA . LYS A 1 162 ? 6.496 -12.368 16.062 1.00 38.19 162 LYS A CA 1
ATOM 1316 C C . LYS A 1 162 ? 6.557 -11.144 16.984 1.00 38.19 162 LYS A C 1
ATOM 1318 O O . LYS A 1 162 ? 7.348 -11.135 17.920 1.00 38.19 162 LYS A O 1
ATOM 1323 N N . PHE A 1 163 ? 5.731 -10.131 16.730 1.00 38.78 163 PHE A N 1
ATOM 1324 C CA . PHE A 1 163 ? 5.419 -9.131 17.748 1.00 38.78 163 PHE A CA 1
ATOM 1325 C C . PHE A 1 163 ? 4.209 -9.607 18.545 1.00 38.78 163 PHE A C 1
ATOM 1327 O O . PHE A 1 163 ? 3.206 -10.054 17.988 1.00 38.78 163 PHE A O 1
ATOM 1334 N N . GLU A 1 164 ? 4.345 -9.541 19.860 1.00 38.19 164 GLU A N 1
ATOM 1335 C CA . GLU A 1 164 ? 3.288 -9.784 20.826 1.00 38.19 164 GLU A CA 1
ATOM 1336 C C . GLU A 1 164 ? 2.412 -8.531 20.928 1.00 38.19 164 GLU A C 1
ATOM 1338 O O . GLU A 1 164 ? 2.902 -7.450 21.249 1.00 38.19 164 GLU A O 1
ATOM 1343 N N . ILE A 1 165 ? 1.111 -8.672 20.686 1.00 45.38 165 ILE A N 1
ATOM 1344 C CA . ILE A 1 165 ? 0.110 -7.712 21.151 1.00 45.38 165 ILE A CA 1
A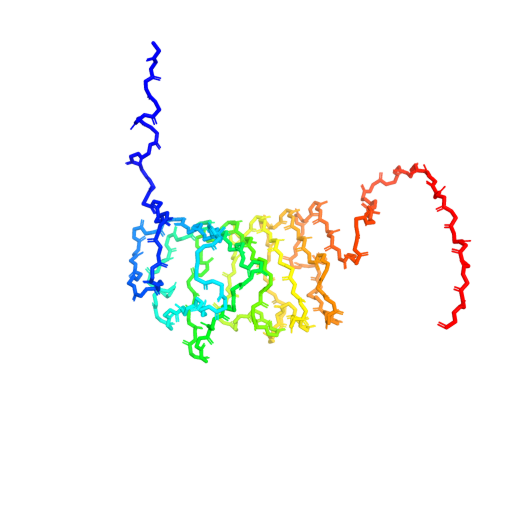TOM 1345 C C . ILE A 1 165 ? -0.752 -8.503 22.139 1.00 45.38 165 ILE A C 1
ATOM 1347 O O . ILE A 1 165 ? -1.371 -9.493 21.754 1.00 45.38 165 ILE A O 1
ATOM 1351 N N . ASN A 1 166 ? -0.748 -8.090 23.411 1.00 39.34 166 ASN A N 1
ATOM 1352 C CA . ASN A 1 166 ? -1.472 -8.695 24.547 1.00 39.34 166 ASN A CA 1
ATOM 1353 C C . ASN A 1 166 ? -0.815 -9.887 25.290 1.00 39.34 166 ASN A C 1
ATOM 1355 O O . ASN A 1 166 ? -1.520 -10.774 25.764 1.00 39.34 166 ASN A O 1
ATOM 1359 N N . GLY A 1 167 ? 0.508 -9.871 25.484 1.00 46.50 167 GLY A N 1
ATOM 1360 C CA . GLY A 1 167 ? 1.128 -10.414 26.709 1.00 46.50 167 GLY A CA 1
ATOM 1361 C C . GLY A 1 167 ? 1.132 -11.935 26.942 1.00 46.50 167 GLY A C 1
ATOM 1362 O O . GLY A 1 167 ? 1.074 -12.346 28.100 1.00 46.50 167 GLY A O 1
ATOM 1363 N N . HIS A 1 168 ? 1.229 -12.767 25.902 1.00 39.59 168 HIS A N 1
ATOM 1364 C CA . HIS A 1 168 ? 1.707 -14.144 26.077 1.00 39.59 168 HIS A CA 1
ATOM 1365 C C . HIS A 1 168 ? 2.899 -14.514 25.168 1.00 39.59 168 HIS A C 1
ATOM 1367 O O . HIS A 1 168 ? 2.753 -14.767 23.967 1.00 39.59 168 HIS A O 1
ATOM 1373 N N . GLU A 1 169 ? 4.068 -14.615 25.805 1.00 39.97 169 GLU A N 1
ATOM 1374 C CA . GLU A 1 169 ? 5.370 -14.997 25.255 1.00 39.97 169 GLU A CA 1
ATOM 1375 C C . GLU A 1 169 ? 5.532 -16.532 25.250 1.00 39.97 169 GLU A C 1
ATOM 1377 O O . GLU A 1 169 ? 5.198 -17.196 26.232 1.00 39.97 169 GLU A O 1
ATOM 1382 N N . LEU A 1 170 ? 6.069 -17.118 24.170 1.00 37.16 170 LEU A N 1
ATOM 1383 C CA . LEU A 1 170 ? 6.594 -18.493 24.178 1.00 37.16 170 LEU A CA 1
ATOM 1384 C C . LEU A 1 170 ? 7.903 -18.572 23.363 1.00 37.16 170 LEU A C 1
ATOM 1386 O O . LEU A 1 170 ? 7.913 -18.296 22.163 1.00 37.16 170 LEU A O 1
ATOM 1390 N N . LEU A 1 171 ? 8.973 -18.941 24.082 1.00 36.75 171 LEU A N 1
ATOM 1391 C CA . LEU A 1 171 ? 10.395 -19.136 23.717 1.00 36.75 171 LEU A CA 1
ATOM 1392 C C . LEU A 1 171 ? 10.571 -20.311 22.711 1.00 36.75 171 LEU A C 1
ATOM 1394 O O . LEU A 1 171 ? 9.646 -21.103 22.561 1.00 36.75 171 LEU A O 1
ATOM 1398 N N . SER A 1 172 ? 11.669 -20.552 21.975 1.00 35.69 172 SER A N 1
ATOM 1399 C CA . SER A 1 172 ? 13.121 -20.367 22.182 1.00 35.69 172 SER A CA 1
ATOM 1400 C C . SER A 1 172 ? 13.895 -20.518 20.844 1.00 35.69 172 SER A C 1
ATOM 1402 O O . SER A 1 172 ? 13.381 -21.131 19.907 1.00 35.69 172 SER A O 1
ATOM 1404 N N . SER A 1 173 ? 15.138 -20.017 20.763 1.00 34.59 173 SER A N 1
ATOM 1405 C CA . SER A 1 173 ? 16.060 -20.167 19.612 1.00 34.59 173 SER A CA 1
ATOM 1406 C C . SER A 1 173 ? 16.670 -21.574 19.481 1.00 34.59 173 SER A C 1
ATOM 1408 O O . SER A 1 173 ? 16.626 -22.355 20.431 1.00 34.59 173 SER A O 1
ATOM 1410 N N . PRO A 1 174 ? 17.361 -21.845 18.359 1.00 39.53 174 PRO A N 1
ATOM 1411 C CA . PRO A 1 174 ? 18.705 -22.403 18.457 1.00 39.53 174 PRO A CA 1
ATOM 1412 C C . PRO A 1 174 ? 19.742 -21.534 17.728 1.00 39.53 174 PRO A C 1
ATOM 1414 O O . PRO A 1 174 ? 19.584 -21.187 16.560 1.00 39.53 174 PRO A O 1
ATOM 1417 N N . ASP A 1 175 ? 20.758 -21.185 18.514 1.00 37.97 175 ASP A N 1
ATOM 1418 C CA . ASP A 1 175 ? 22.182 -21.035 18.210 1.00 37.97 175 ASP A CA 1
ATOM 1419 C C . ASP A 1 175 ? 22.649 -20.142 17.049 1.00 37.97 175 ASP A C 1
ATOM 1421 O O . ASP A 1 175 ? 22.510 -20.428 15.861 1.00 37.97 175 ASP A O 1
ATOM 1425 N N . GLN A 1 176 ? 23.336 -19.067 17.454 1.00 48.59 176 GLN A N 1
ATOM 1426 C CA . GLN A 1 176 ? 24.476 -18.542 16.717 1.00 48.59 176 GLN A CA 1
ATOM 1427 C C . GLN A 1 176 ? 25.666 -19.485 16.920 1.00 48.59 1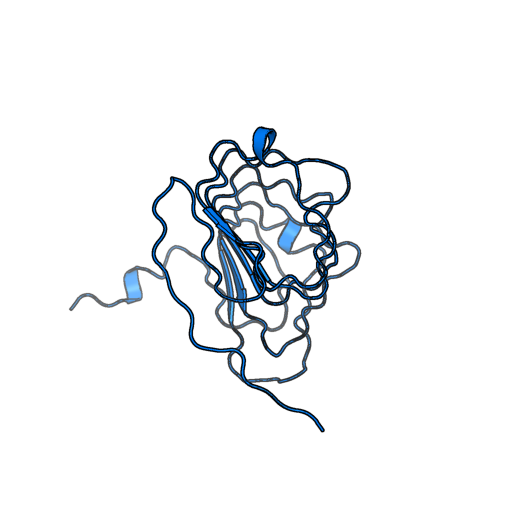76 GLN A C 1
ATOM 1429 O O . GLN A 1 176 ? 26.180 -19.586 18.027 1.00 48.59 176 GLN A O 1
ATOM 1434 N N . ASP A 1 177 ? 26.136 -20.078 15.832 1.00 35.91 177 ASP A N 1
ATOM 1435 C CA . ASP A 1 177 ? 27.509 -20.547 15.644 1.00 35.91 177 ASP A CA 1
ATOM 1436 C C . ASP A 1 177 ? 27.930 -20.009 14.260 1.00 35.91 177 ASP A C 1
ATOM 1438 O O . ASP A 1 177 ? 27.191 -20.171 13.289 1.00 35.91 177 ASP A O 1
ATOM 1442 N N . SER A 1 178 ? 28.853 -19.036 14.187 1.00 38.06 178 SER A N 1
ATOM 1443 C CA . SER A 1 178 ? 30.312 -19.236 14.035 1.00 38.06 178 SER A CA 1
ATOM 1444 C C . SER A 1 178 ? 30.629 -19.893 12.662 1.00 38.06 178 SER A C 1
ATOM 1446 O O . SER A 1 178 ? 29.961 -20.825 12.249 1.00 38.06 178 SER A O 1
ATOM 1448 N N . GLU A 1 179 ? 31.521 -19.435 11.778 1.00 36.12 179 GLU A N 1
ATOM 1449 C CA . GLU A 1 179 ? 32.738 -18.628 11.849 1.00 36.12 179 GLU A CA 1
ATOM 1450 C C . GLU A 1 179 ? 33.058 -17.993 10.466 1.00 36.12 179 GLU A C 1
ATOM 1452 O O . GLU A 1 179 ? 32.629 -18.472 9.420 1.00 36.12 179 GLU A O 1
ATOM 1457 N N . LEU A 1 180 ? 33.824 -16.896 10.502 1.00 35.53 180 LEU A N 1
ATOM 1458 C CA . LEU A 1 180 ? 35.053 -16.605 9.733 1.00 35.53 180 LEU A CA 1
ATOM 1459 C C . LEU A 1 180 ? 35.347 -17.456 8.472 1.00 35.53 180 LEU A C 1
ATOM 1461 O O . LEU A 1 180 ? 35.584 -18.652 8.588 1.00 35.53 180 LEU A O 1
ATOM 1465 N N . VAL A 1 181 ? 35.460 -16.819 7.296 1.00 40.53 181 VAL A N 1
ATOM 1466 C CA . VAL A 1 181 ? 36.705 -16.381 6.602 1.00 40.53 181 VAL A CA 1
ATOM 1467 C C . VAL A 1 181 ? 36.320 -15.328 5.560 1.00 40.53 181 VAL A C 1
ATOM 1469 O O . VAL A 1 181 ? 35.310 -15.538 4.852 1.00 40.53 181 VAL A O 1
#

pLDDT: mean 74.67, std 21.03, range [28.36, 97.56]

Organism: Hevea brasiliensis (NCBI:txid3981)

Sequence (181 aa):
MPSTDLLMASFYFISHFPAISHGTENVEAISFRWDGRDIGKPLKLSATAFAKMCNLRFIEVCALWTPVLVPKNFEFCAQALRCLCWDYYPLESLPLNFWPKNLVELHMTSRKLIHLWNGGDKPLENLKLMDLSYSRNLIRIPDLSSTAPNLEFLYLNYSAWKFEINGHELLSSPDQDSELV

Secondary structure (DSSP, 8-state):
---GGGSSSSS----S-S-B----TT--EEEEE--S-STT--EEBPTTHHHH-TT--EEEEE-TTS-EE--TT-----TT--EEEEET--SSSB-TT---TT--EEEEE-SS-SBSBSSS----TT--EEE-TT-TT--B---HHHH-TT--EEE--SSS-PPPSSS--------------

Radius of gyration: 18.6 Å; chains: 1; bounding box: 59×46×48 Å